Protein AF-A0A258K033-F1 (afdb_monomer_lite)

Secondary structure (DSSP, 8-state):
-----TTHHHHHH-SS------BTTB--HHHHHHHHHHHHHHHHHHHSPP----

pLDDT: mean 92.53, std 11.02, range [43.12, 98.75]

Structure (mmCIF, N/CA/C/O backbone):
data_AF-A0A258K033-F1
#
_entry.id   AF-A0A258K033-F1
#
loop_
_atom_site.group_PDB
_atom_site.id
_atom_site.type_symbol
_atom_site.label_atom_id
_atom_site.label_alt_id
_atom_site.label_comp_id
_atom_site.label_asym_id
_atom_site.label_entity_id
_atom_site.label_seq_id
_atom_site.pdbx_PDB_ins_code
_atom_site.Cartn_x
_atom_site.Cartn_y
_atom_site.Cartn_z
_atom_site.occupancy
_atom_site.B_iso_or_equiv
_atom_site.auth_seq_id
_atom_site.auth_comp_id
_atom_site.auth_asym_id
_atom_site.auth_atom_id
_atom_site.pdbx_PDB_model_num
ATOM 1 N N . MET A 1 1 ? -26.384 -1.534 13.125 1.00 43.12 1 MET A N 1
ATOM 2 C CA . MET A 1 1 ? -26.694 -0.595 12.029 1.00 43.12 1 MET A CA 1
ATOM 3 C C . MET A 1 1 ? -25.445 -0.489 11.195 1.00 43.12 1 MET A C 1
ATOM 5 O O . MET A 1 1 ? -24.474 0.084 11.667 1.00 43.12 1 MET A O 1
ATOM 9 N N . ASP A 1 2 ? -25.438 -1.146 10.041 1.00 54.34 2 ASP A N 1
ATOM 10 C CA . ASP A 1 2 ? -24.281 -1.165 9.153 1.00 54.34 2 ASP A CA 1
ATOM 11 C C . ASP A 1 2 ? -24.170 0.211 8.485 1.00 54.34 2 ASP A C 1
ATOM 13 O O . ASP A 1 2 ? -24.923 0.555 7.570 1.00 54.34 2 ASP A O 1
ATOM 17 N N . ALA A 1 3 ? -23.333 1.070 9.064 1.00 69.00 3 ALA A N 1
ATOM 18 C CA . ALA A 1 3 ? -23.002 2.349 8.471 1.00 69.00 3 ALA A CA 1
ATOM 19 C C . ALA A 1 3 ? -22.118 2.054 7.261 1.00 69.00 3 ALA A C 1
ATOM 21 O O . ALA A 1 3 ? -21.052 1.463 7.419 1.00 69.00 3 ALA A O 1
ATOM 22 N N . ARG A 1 4 ? -22.579 2.453 6.068 1.00 81.62 4 ARG A N 1
ATOM 23 C CA . ARG A 1 4 ? -21.787 2.418 4.829 1.00 81.62 4 ARG A CA 1
ATOM 24 C C . ARG A 1 4 ? -20.343 2.811 5.127 1.00 81.62 4 ARG A C 1
ATOM 26 O O . ARG A 1 4 ? -20.123 3.842 5.763 1.00 81.62 4 ARG A O 1
ATOM 33 N N . ASP A 1 5 ? -19.394 1.998 4.667 1.00 88.75 5 ASP A N 1
ATOM 34 C CA . ASP A 1 5 ? -17.973 2.259 4.868 1.00 88.75 5 ASP A CA 1
ATOM 35 C C . ASP A 1 5 ? -17.638 3.677 4.362 1.00 88.75 5 ASP A C 1
ATOM 37 O O . ASP A 1 5 ? -17.743 3.949 3.161 1.00 88.75 5 ASP A O 1
ATOM 41 N N . PRO A 1 6 ? -17.243 4.605 5.251 1.00 92.06 6 PRO A N 1
ATOM 42 C CA . PRO A 1 6 ? -17.076 6.012 4.897 1.00 92.06 6 PRO A CA 1
ATOM 43 C C . PRO A 1 6 ? -15.941 6.248 3.890 1.00 92.06 6 PRO A C 1
ATOM 45 O O . PRO A 1 6 ? -15.887 7.305 3.261 1.00 92.06 6 PRO A O 1
ATOM 48 N N . PHE A 1 7 ? -15.037 5.281 3.711 1.00 94.50 7 PHE A N 1
ATOM 49 C CA . PHE A 1 7 ? -13.889 5.379 2.811 1.00 94.50 7 PHE A CA 1
ATOM 50 C C . PHE A 1 7 ? -14.108 4.694 1.456 1.00 94.50 7 PHE A C 1
ATOM 52 O O . PHE A 1 7 ? -13.223 4.739 0.598 1.00 94.50 7 PHE A O 1
ATOM 59 N N . GLU A 1 8 ? -15.271 4.080 1.232 1.00 94.06 8 GLU A N 1
ATOM 60 C CA . GLU A 1 8 ? -15.564 3.295 0.029 1.00 94.06 8 GLU A CA 1
ATOM 61 C C . GLU A 1 8 ? -15.417 4.111 -1.266 1.00 94.06 8 GLU A C 1
ATOM 63 O O . GLU A 1 8 ? -14.735 3.691 -2.203 1.00 94.06 8 GLU A O 1
ATOM 68 N N . GLU A 1 9 ? -15.987 5.319 -1.299 1.00 95.19 9 GLU A N 1
ATOM 69 C CA . GLU A 1 9 ? -15.902 6.213 -2.459 1.00 95.19 9 GLU A CA 1
ATOM 70 C C . GLU A 1 9 ? -14.465 6.677 -2.729 1.00 95.19 9 GLU A C 1
ATOM 72 O O . GLU A 1 9 ? -14.054 6.802 -3.882 1.00 95.19 9 GLU A O 1
ATOM 77 N N . LEU A 1 10 ? -13.667 6.884 -1.679 1.00 95.25 10 LEU A N 1
ATOM 78 C CA . LEU A 1 10 ? -12.266 7.269 -1.829 1.00 95.25 10 LEU A CA 1
ATOM 79 C C . LEU A 1 10 ? -11.450 6.126 -2.436 1.00 95.25 10 LEU A C 1
ATOM 81 O O . LEU A 1 10 ? -10.715 6.356 -3.395 1.00 95.25 10 LEU A O 1
ATOM 85 N N . ARG A 1 11 ? -11.625 4.886 -1.958 1.00 94.69 11 ARG A N 1
ATOM 86 C CA . ARG A 1 11 ? -10.926 3.718 -2.522 1.00 94.69 11 ARG A CA 1
ATOM 87 C C . ARG A 1 11 ? -11.276 3.455 -3.987 1.00 94.69 11 ARG A C 1
ATOM 89 O O . ARG A 1 11 ? -10.431 2.955 -4.718 1.00 94.69 11 ARG A O 1
ATOM 96 N N . ARG A 1 12 ? -12.477 3.823 -4.447 1.00 95.62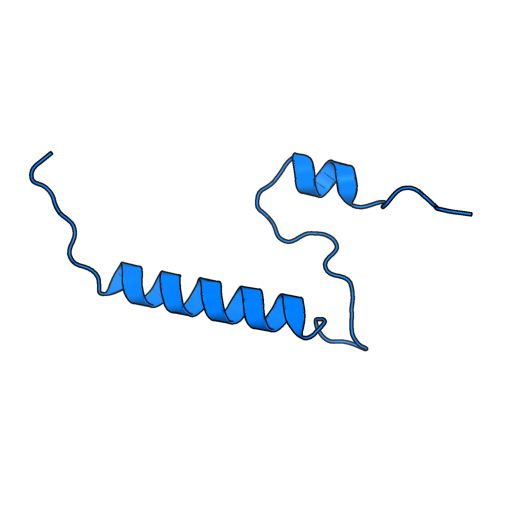 12 ARG A N 1
ATOM 97 C CA . ARG A 1 12 ? -12.837 3.741 -5.875 1.00 95.62 12 ARG A CA 1
ATOM 98 C C . ARG A 1 12 ? -12.092 4.742 -6.756 1.00 95.62 12 ARG A C 1
ATOM 100 O O . ARG A 1 12 ? -11.876 4.472 -7.933 1.00 95.62 12 ARG A O 1
ATOM 107 N N . ARG A 1 13 ? -11.729 5.905 -6.214 1.00 97.50 13 ARG A N 1
ATOM 108 C CA . ARG A 1 13 ? -11.166 7.025 -6.987 1.00 97.50 13 ARG A CA 1
ATOM 109 C C . ARG A 1 13 ? -9.642 7.039 -7.044 1.00 97.50 13 ARG A C 1
ATOM 111 O O . ARG A 1 13 ? -9.077 7.807 -7.8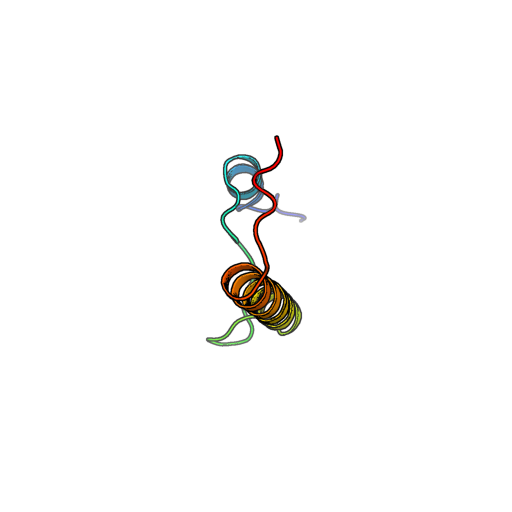16 1.00 97.50 13 ARG A O 1
ATOM 118 N N . THR A 1 14 ? -8.958 6.236 -6.232 1.00 96.81 14 THR A N 1
ATOM 119 C CA . THR A 1 14 ? -7.493 6.234 -6.178 1.00 96.81 14 THR A CA 1
ATOM 120 C C . THR A 1 14 ? -6.920 4.857 -5.877 1.00 96.81 14 THR A C 1
ATOM 122 O O . THR A 1 14 ? -7.552 4.018 -5.250 1.00 96.81 14 THR A O 1
ATOM 125 N N . ARG A 1 15 ? -5.666 4.648 -6.287 1.00 96.56 15 ARG A N 1
ATOM 126 C CA . ARG A 1 15 ? -4.863 3.478 -5.904 1.00 96.56 15 ARG A CA 1
ATOM 127 C C . ARG A 1 15 ? -4.250 3.618 -4.503 1.00 96.56 15 ARG A C 1
ATOM 129 O O . ARG A 1 15 ? -3.568 2.703 -4.044 1.00 96.56 15 ARG A O 1
ATOM 136 N N . ALA A 1 16 ? -4.432 4.764 -3.842 1.00 96.75 16 ALA A N 1
ATOM 137 C CA . ALA A 1 16 ? -3.946 4.978 -2.485 1.00 96.75 16 ALA A CA 1
ATOM 138 C C . ALA A 1 16 ? -4.630 4.025 -1.490 1.00 96.75 16 ALA A C 1
ATOM 140 O O . ALA A 1 16 ? -5.809 3.695 -1.611 1.00 96.75 16 ALA A O 1
ATOM 141 N N . ARG A 1 17 ? -3.882 3.604 -0.467 1.00 95.75 17 ARG A N 1
ATOM 142 C CA . ARG A 1 17 ? -4.344 2.660 0.559 1.00 95.75 17 ARG A CA 1
ATOM 143 C C . ARG A 1 17 ? -5.151 3.385 1.650 1.00 95.75 17 ARG A C 1
ATOM 145 O O . ARG A 1 17 ? -4.636 3.654 2.730 1.00 95.75 17 ARG A O 1
ATOM 152 N N . VAL A 1 18 ? -6.396 3.756 1.343 1.00 96.62 18 VAL A N 1
ATOM 153 C CA . VAL A 1 18 ? -7.278 4.562 2.216 1.00 96.62 18 VAL A CA 1
ATOM 154 C C . VAL A 1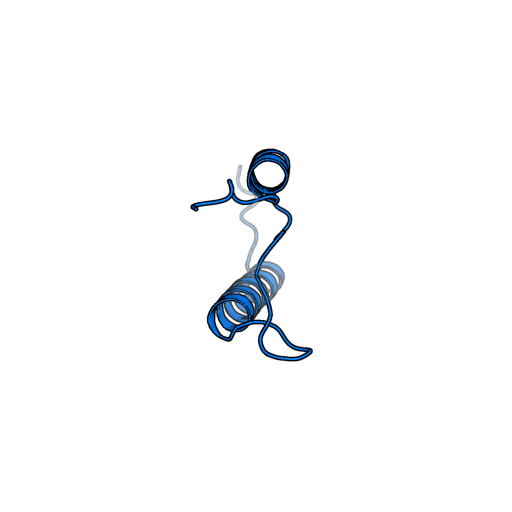 18 ? -8.146 3.682 3.122 1.00 96.62 18 VAL A C 1
ATOM 156 O O . VAL A 1 18 ? -8.709 2.686 2.672 1.00 96.62 18 VAL A O 1
ATOM 159 N N . GLY A 1 19 ? -8.310 4.079 4.389 1.00 94.56 19 GLY A N 1
ATOM 160 C CA . GLY A 1 19 ? -9.256 3.434 5.308 1.00 94.56 19 GLY A CA 1
ATOM 161 C C . GLY A 1 19 ? -8.845 2.024 5.743 1.00 94.56 19 GLY A C 1
ATOM 162 O O . GLY A 1 19 ? -9.699 1.160 5.881 1.00 94.56 19 GLY A O 1
ATOM 163 N N . LEU A 1 20 ? -7.546 1.780 5.947 1.00 94.62 20 LEU A N 1
ATOM 164 C CA . LEU A 1 20 ? -7.004 0.465 6.329 1.00 94.62 20 LEU A CA 1
ATOM 165 C C . LEU A 1 20 ? -7.341 0.027 7.768 1.00 94.62 20 LEU A C 1
ATOM 167 O O . LEU A 1 20 ? -6.986 -1.079 8.164 1.00 94.62 20 LEU A O 1
ATOM 171 N N . GLY A 1 21 ? -7.990 0.884 8.557 1.00 93.69 21 GLY A N 1
ATOM 172 C CA . GLY A 1 21 ? -8.183 0.675 9.991 1.00 93.69 21 GLY A CA 1
ATOM 173 C C . GLY A 1 21 ? -6.912 0.947 10.802 1.00 93.69 21 GLY A C 1
ATOM 174 O O . GLY A 1 21 ? -5.939 1.508 10.296 1.00 93.69 21 GLY A O 1
ATOM 175 N N . ARG A 1 22 ? -6.936 0.570 12.085 1.00 96.00 22 ARG A N 1
ATOM 176 C CA . ARG A 1 22 ? -5.819 0.756 13.023 1.00 96.00 22 ARG A CA 1
ATOM 177 C C . ARG A 1 22 ? -5.773 -0.350 14.075 1.00 96.00 22 ARG A C 1
ATOM 179 O O . ARG A 1 22 ? -6.815 -0.877 14.457 1.00 96.00 22 ARG A O 1
ATOM 186 N N . ALA A 1 23 ? -4.578 -0.641 14.572 1.00 97.44 23 ALA A N 1
ATOM 187 C CA . ALA A 1 23 ? -4.329 -1.435 15.769 1.00 97.44 23 ALA A CA 1
ATOM 188 C C . ALA A 1 23 ? -3.560 -0.551 16.765 1.00 97.44 23 ALA A C 1
ATOM 190 O O . ALA A 1 23 ? -2.349 -0.375 16.644 1.00 97.44 23 ALA A O 1
ATOM 191 N N . GLY A 1 24 ? -4.281 0.083 17.698 1.00 96.50 24 GLY A N 1
ATOM 192 C CA . GLY A 1 24 ? -3.727 1.163 18.526 1.00 96.50 24 GLY A CA 1
ATOM 193 C C . GLY A 1 24 ? -3.316 2.363 17.666 1.00 96.50 24 GLY A C 1
ATOM 194 O O . GLY A 1 24 ? -4.138 2.878 16.900 1.00 96.50 24 GLY A O 1
ATOM 195 N N . ASP A 1 25 ? -2.048 2.756 17.775 1.00 96.50 25 ASP A N 1
ATOM 196 C CA . ASP A 1 25 ? -1.427 3.826 16.977 1.00 96.50 25 ASP A CA 1
ATOM 197 C C . ASP A 1 25 ? -0.744 3.296 15.699 1.00 96.50 25 ASP A C 1
ATOM 199 O O . ASP A 1 25 ? -0.107 4.049 14.964 1.00 96.50 25 ASP A O 1
ATOM 203 N N . GLY A 1 26 ? -0.867 1.991 15.422 1.00 96.56 26 GLY A N 1
ATOM 204 C CA . GLY A 1 26 ? -0.249 1.314 14.282 1.00 96.56 26 GLY A CA 1
ATOM 205 C C . GLY A 1 26 ? -1.236 0.796 13.232 1.00 96.56 26 GLY A C 1
ATOM 206 O O . GLY A 1 26 ? -2.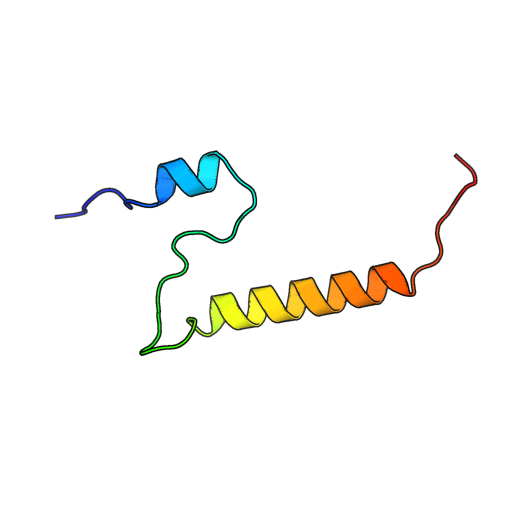460 0.864 13.379 1.00 96.56 26 GLY A O 1
ATOM 207 N N . LEU A 1 27 ? -0.681 0.231 12.156 1.00 97.81 27 LEU A N 1
ATOM 208 C CA . LEU A 1 27 ? -1.440 -0.471 11.119 1.00 97.81 27 LEU A CA 1
ATOM 209 C C . LEU A 1 27 ? -1.886 -1.860 11.603 1.00 97.81 27 LEU A C 1
ATOM 211 O O . LEU A 1 27 ? -1.126 -2.532 12.304 1.00 97.81 27 LEU A O 1
ATOM 215 N N . PRO A 1 28 ? -3.058 -2.354 11.168 1.00 98.25 28 PRO A N 1
ATOM 216 C CA . PRO A 1 28 ? -3.383 -3.769 11.300 1.00 98.25 28 PRO A CA 1
ATOM 217 C C . PRO A 1 28 ? -2.340 -4.638 10.587 1.00 98.25 28 PRO A C 1
ATOM 219 O O . PRO A 1 28 ? -1.842 -4.276 9.518 1.00 98.25 28 PRO A O 1
ATOM 222 N N . THR A 1 29 ? -2.044 -5.813 11.145 1.00 98.25 29 THR A N 1
ATOM 223 C CA . THR A 1 29 ? -0.983 -6.707 10.650 1.00 98.25 29 THR A CA 1
ATOM 224 C C . THR A 1 29 ? -1.118 -7.034 9.163 1.00 98.25 29 THR A C 1
ATOM 226 O O . THR A 1 29 ? -0.125 -6.988 8.444 1.00 98.25 29 THR A O 1
ATOM 229 N N . ALA A 1 30 ? -2.333 -7.297 8.675 1.00 98.31 30 ALA A N 1
ATOM 230 C CA . ALA A 1 30 ? -2.570 -7.589 7.259 1.00 98.31 30 ALA A CA 1
ATOM 231 C C . ALA A 1 30 ? -2.129 -6.431 6.344 1.00 98.31 30 ALA A C 1
ATOM 233 O O . ALA A 1 30 ? -1.390 -6.643 5.387 1.00 98.31 30 ALA A O 1
ATOM 234 N N . ALA A 1 31 ? -2.487 -5.189 6.691 1.00 98.00 31 ALA A N 1
ATOM 235 C CA . ALA A 1 31 ? -2.105 -4.012 5.915 1.00 98.00 31 ALA A CA 1
ATOM 236 C C . ALA A 1 31 ? -0.584 -3.774 5.918 1.00 98.00 31 ALA A C 1
ATOM 238 O O . ALA A 1 31 ? -0.023 -3.338 4.909 1.00 98.00 31 ALA A O 1
ATOM 239 N N . LEU A 1 32 ? 0.087 -4.080 7.036 1.00 98.38 32 LEU A N 1
ATOM 240 C CA . LEU A 1 32 ? 1.544 -4.013 7.136 1.00 98.38 32 LEU A CA 1
ATOM 241 C C . LEU A 1 32 ? 2.224 -5.073 6.255 1.00 98.38 32 LEU A C 1
ATOM 243 O O . LEU A 1 32 ? 3.156 -4.743 5.522 1.00 98.38 32 LEU A O 1
ATOM 247 N N . LEU A 1 33 ? 1.745 -6.318 6.280 1.00 98.69 33 LEU A N 1
ATOM 248 C CA . LEU A 1 33 ? 2.275 -7.398 5.442 1.00 98.69 33 LEU A CA 1
ATOM 249 C C . LEU A 1 33 ? 2.074 -7.099 3.948 1.00 98.69 33 LEU A C 1
ATOM 251 O O . LEU A 1 33 ? 3.011 -7.237 3.159 1.00 98.69 33 LEU A O 1
ATOM 255 N N . ASP A 1 34 ? 0.905 -6.585 3.559 1.00 98.56 34 ASP A N 1
ATOM 256 C CA . ASP A 1 34 ? 0.631 -6.170 2.177 1.00 98.56 34 ASP A CA 1
ATOM 257 C C . ASP A 1 34 ? 1.529 -5.015 1.718 1.00 98.56 34 ASP A C 1
ATOM 259 O O . ASP A 1 34 ? 1.836 -4.874 0.527 1.00 98.56 34 ASP A O 1
ATOM 263 N N . PHE A 1 35 ? 1.910 -4.124 2.636 1.00 98.06 35 PHE A N 1
ATOM 264 C CA . PHE A 1 35 ? 2.867 -3.060 2.355 1.00 98.06 35 PHE A CA 1
ATOM 265 C C . PHE A 1 35 ? 4.278 -3.629 2.166 1.00 98.06 35 PHE A C 1
ATOM 267 O O . PHE A 1 35 ? 4.930 -3.316 1.170 1.00 98.06 35 PHE A O 1
ATOM 274 N N . GLN A 1 36 ? 4.727 -4.511 3.062 1.00 98.69 36 GLN A N 1
ATOM 275 C CA . GLN A 1 36 ? 6.046 -5.144 2.985 1.00 98.69 36 GLN A CA 1
ATOM 276 C C . GLN A 1 36 ? 6.215 -5.977 1.709 1.00 98.69 36 GLN A C 1
ATOM 278 O O . GLN A 1 36 ? 7.244 -5.867 1.043 1.00 98.69 36 GLN A O 1
ATOM 283 N N . MET A 1 37 ? 5.192 -6.741 1.317 1.00 98.75 37 MET A N 1
ATOM 284 C CA . MET A 1 37 ? 5.189 -7.502 0.065 1.00 98.75 37 MET A CA 1
ATOM 285 C C . MET A 1 37 ? 5.297 -6.583 -1.158 1.00 98.75 37 MET A C 1
ATOM 287 O O . MET A 1 37 ? 6.096 -6.832 -2.061 1.00 98.75 37 MET A O 1
ATOM 291 N N . ALA A 1 38 ? 4.518 -5.496 -1.195 1.00 98.50 38 ALA A N 1
ATOM 292 C CA . ALA A 1 38 ? 4.598 -4.527 -2.286 1.00 98.50 38 ALA A CA 1
ATOM 293 C C . ALA A 1 38 ? 5.976 -3.853 -2.355 1.00 98.50 38 ALA A C 1
ATOM 295 O O . ALA A 1 38 ? 6.494 -3.625 -3.446 1.00 98.50 38 ALA A O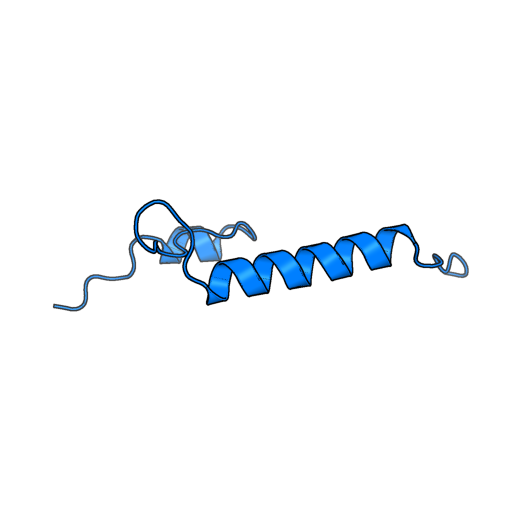 1
ATOM 296 N N . HIS A 1 39 ? 6.587 -3.581 -1.203 1.00 98.50 39 HIS A N 1
ATOM 297 C CA . HIS A 1 39 ? 7.919 -2.993 -1.122 1.00 98.50 39 HIS A CA 1
ATOM 298 C C . HIS A 1 39 ? 9.021 -3.947 -1.594 1.00 98.50 39 HIS A C 1
ATOM 300 O O . HIS A 1 39 ? 9.912 -3.532 -2.332 1.00 98.50 39 HIS A O 1
ATOM 306 N N . ALA A 1 40 ? 8.946 -5.230 -1.225 1.00 98.50 40 ALA A N 1
ATOM 307 C CA . ALA A 1 40 ? 9.861 -6.255 -1.727 1.00 98.50 40 ALA A CA 1
ATOM 308 C C . ALA A 1 40 ? 9.804 -6.329 -3.261 1.00 98.50 40 ALA A C 1
ATOM 310 O O . ALA A 1 40 ? 10.824 -6.164 -3.923 1.00 98.50 40 ALA A O 1
ATOM 311 N N . ARG A 1 41 ? 8.593 -6.411 -3.828 1.00 98.12 41 ARG A N 1
ATOM 312 C CA . ARG A 1 41 ? 8.385 -6.399 -5.286 1.00 98.12 41 ARG A CA 1
ATOM 313 C C . ARG A 1 41 ? 8.924 -5.134 -5.955 1.00 98.12 41 ARG A C 1
ATOM 315 O O . ARG A 1 41 ? 9.477 -5.205 -7.047 1.00 98.12 41 ARG A O 1
ATOM 322 N N . ALA A 1 42 ? 8.762 -3.973 -5.319 1.00 97.50 42 ALA A N 1
ATOM 323 C CA . ALA A 1 42 ? 9.289 -2.717 -5.843 1.00 97.50 42 ALA A CA 1
ATOM 324 C C . ALA A 1 42 ? 10.826 -2.715 -5.885 1.00 97.50 42 ALA A C 1
ATOM 32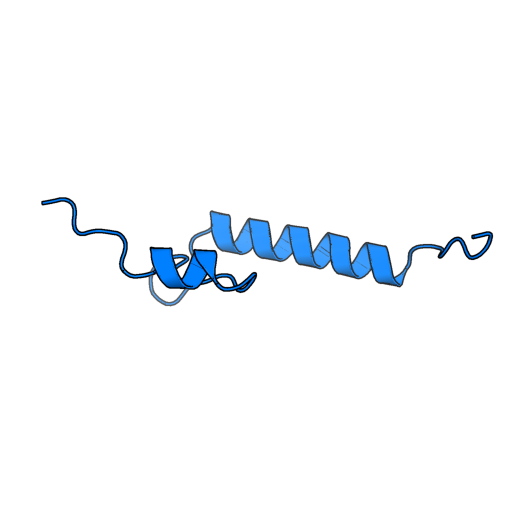6 O O . ALA A 1 42 ? 11.405 -2.245 -6.861 1.00 97.50 42 ALA A O 1
ATOM 327 N N . ARG A 1 43 ? 11.491 -3.277 -4.866 1.00 97.56 43 ARG A N 1
ATOM 328 C CA . ARG A 1 43 ? 12.951 -3.452 -4.862 1.00 97.56 43 ARG A CA 1
ATOM 329 C C . ARG A 1 43 ? 13.412 -4.421 -5.943 1.00 97.56 43 ARG A C 1
ATOM 331 O O . ARG A 1 43 ? 14.351 -4.100 -6.665 1.00 97.56 43 ARG A O 1
ATOM 338 N N . ASP A 1 44 ? 12.724 -5.549 -6.095 1.00 97.19 44 ASP A N 1
ATOM 339 C CA . ASP A 1 44 ? 13.026 -6.516 -7.152 1.00 97.19 44 ASP A CA 1
ATOM 340 C C . ASP A 1 44 ? 12.927 -5.867 -8.538 1.00 97.19 44 ASP A C 1
ATOM 342 O O . ASP A 1 44 ? 13.794 -6.077 -9.380 1.00 97.19 44 ASP A O 1
ATOM 346 N N . ALA A 1 45 ? 11.923 -5.013 -8.763 1.00 95.94 45 ALA A N 1
ATOM 347 C CA . ALA A 1 45 ? 11.753 -4.297 -10.026 1.00 95.94 45 ALA A CA 1
ATOM 348 C C . ALA A 1 45 ? 12.908 -3.328 -10.340 1.00 95.94 45 ALA A C 1
ATOM 350 O O . ALA A 1 45 ? 13.257 -3.170 -11.507 1.00 95.94 45 ALA A O 1
ATOM 351 N N . VAL A 1 46 ? 13.527 -2.709 -9.326 1.00 95.62 46 VAL A N 1
ATOM 352 C CA . VAL A 1 46 ? 14.707 -1.838 -9.507 1.00 95.62 46 VAL A CA 1
ATOM 353 C C . VAL A 1 46 ? 15.930 -2.641 -9.949 1.00 95.62 46 VAL A C 1
ATOM 355 O O . VAL A 1 46 ? 16.727 -2.160 -10.751 1.00 95.62 46 VAL A O 1
ATOM 358 N N . HIS A 1 47 ? 16.085 -3.859 -9.428 1.00 94.94 47 HIS A N 1
ATOM 359 C CA . HIS A 1 47 ? 17.202 -4.745 -9.766 1.00 94.94 47 HIS A CA 1
ATOM 360 C C . HIS A 1 47 ? 16.909 -5.672 -10.959 1.00 94.94 47 HIS A C 1
ATOM 362 O O . HIS A 1 47 ? 17.804 -6.376 -11.430 1.00 94.94 47 HIS A O 1
ATOM 368 N N . GLY A 1 48 ? 15.671 -5.677 -11.454 1.00 93.25 48 GLY A N 1
ATOM 369 C CA . GLY A 1 48 ? 15.241 -6.447 -12.611 1.00 93.25 48 GLY A CA 1
ATOM 370 C C . GLY A 1 48 ? 15.861 -5.944 -13.915 1.00 93.25 48 GLY A C 1
ATOM 371 O O . GLY A 1 48 ? 16.223 -4.778 -14.063 1.00 93.25 48 GLY A O 1
ATOM 372 N N . ARG A 1 49 ? 15.975 -6.841 -14.898 1.00 92.25 49 ARG A N 1
ATOM 373 C CA . ARG A 1 49 ? 16.418 -6.477 -16.249 1.00 92.25 49 ARG A CA 1
ATOM 374 C C . ARG A 1 49 ? 15.222 -5.981 -17.049 1.00 92.25 49 ARG A C 1
ATOM 376 O O . ARG A 1 49 ? 14.204 -6.664 -17.121 1.00 92.25 49 ARG A O 1
ATOM 383 N N . VAL A 1 50 ? 15.367 -4.816 -17.668 1.00 89.38 50 VAL A N 1
ATOM 384 C CA . VAL A 1 50 ? 14.379 -4.298 -18.615 1.00 89.38 50 VAL A CA 1
ATOM 385 C C . VAL A 1 50 ? 14.620 -4.945 -19.978 1.00 89.38 50 VAL A C 1
ATOM 387 O O . VAL A 1 50 ? 15.755 -4.975 -20.457 1.00 89.38 50 VAL A O 1
ATOM 390 N N . ASP A 1 51 ? 13.558 -5.474 -20.584 1.00 87.56 51 ASP A N 1
ATOM 391 C CA . ASP A 1 51 ? 13.564 -5.907 -21.980 1.00 87.56 51 ASP A CA 1
ATOM 392 C C . ASP A 1 51 ? 13.174 -4.723 -22.871 1.00 87.56 51 ASP A C 1
ATOM 394 O O . ASP A 1 51 ? 12.045 -4.233 -22.819 1.00 87.56 51 ASP A O 1
ATOM 398 N N . PHE A 1 52 ? 14.139 -4.242 -23.650 1.00 88.00 52 PHE A N 1
ATOM 399 C CA . PHE A 1 52 ? 13.969 -3.118 -24.568 1.00 88.00 52 PHE A CA 1
ATOM 400 C C . PHE A 1 52 ? 13.683 -3.560 -26.009 1.00 88.00 52 PHE A C 1
ATOM 402 O O . PHE A 1 52 ? 13.604 -2.708 -26.886 1.00 88.00 52 PHE A O 1
ATOM 409 N N . ALA A 1 53 ? 13.544 -4.861 -26.292 1.00 87.75 53 ALA A N 1
ATOM 410 C CA . ALA A 1 53 ? 13.351 -5.380 -27.650 1.00 87.75 53 ALA A CA 1
ATOM 411 C C . ALA A 1 53 ? 11.922 -5.178 -28.205 1.00 87.75 53 ALA A C 1
ATOM 413 O O . ALA A 1 53 ? 11.501 -5.905 -29.107 1.00 87.75 53 ALA A O 1
ATOM 414 N N . ARG A 1 54 ? 11.175 -4.201 -27.681 1.00 60.16 54 ARG A N 1
ATOM 415 C CA . ARG A 1 54 ? 9.814 -3.862 -28.101 1.00 60.16 54 ARG A CA 1
ATOM 416 C C . ARG A 1 54 ? 9.736 -2.460 -28.683 1.00 60.16 54 ARG A C 1
ATOM 418 O O . ARG A 1 54 ? 10.304 -1.539 -28.061 1.00 60.16 54 ARG A O 1
#

Foldseek 3Di:
DDDPLPCVVVVVVDPDPPPQDADVPHGDPVVVVVVVVVVVVVVCVVVDDDDPVD

Radius of gyration: 16.52 Å; chains: 1; bounding box: 44×15×47 Å

Sequence (54 aa):
MDARDPFEELRRRTRARVGLGRAGDGLPTAALLDFQMAHARARDAVHGRVDFAR